Protein AF-A0A497CQX6-F1 (afdb_monomer)

Secondary structure (DSSP, 8-state):
-----S-HHHHHHHHHHHHHHHHHHHHHS-TTTHHHHHHHHIIIIIISTTTT-HHHHHHHHHHHHHHHHHHHHHHHHH-TT-EEEETTEEEEGGG--TTHHHHHHHHHHSHHHH-SPPPEE-GGGHHHHHHHHHHHHHHHHHHHHHHHHHH--

Mean predicted aligned error: 9.41 Å

Foldseek 3Di:
DPDPPPCPVVQVVVQVVVLVVLVCCLVPDDPVCNVVSVVVCCPDPPQQHPLRPLVSLVVNLVVLLVVQLVVLLVVLVVFQQWWWQDPNDTDGSVNDDSCNSSVLLVCLLCVVPVVPHRTCTDPPNNVSSVVSNVVSVVSVVSNVVSVVVVVVD

pLDDT: mean 78.28, std 13.03, range [30.81, 94.25]

Radius of gyration: 19.47 Å; Cα contacts (8 Å, |Δi|>4): 148; chains: 1; bounding box: 49×39×51 Å

Sequence (153 aa):
YGSNGELKEEDSAYYMWMHYKNINEMHSAPLGTKPKYWMKYILYERIFGWGVDLVRILKNTGWLVLVFAAIYKVMFWINPGLKINWDGRELYGSDIGPFKPIVLALQTTFSAILGDWAPIGAGWIKIPMTINAVLGILFVTFLIGAYGRKMLR

Structure (mmCIF, N/CA/C/O backbone):
data_AF-A0A497CQX6-F1
#
_entry.id   AF-A0A497CQX6-F1
#
loop_
_atom_site.group_PDB
_atom_site.id
_atom_site.type_symbol
_atom_site.label_atom_id
_atom_site.label_alt_id
_atom_site.label_comp_id
_atom_site.label_asym_id
_atom_site.label_entity_id
_atom_site.label_seq_id
_atom_site.pdbx_PDB_ins_code
_atom_site.Cartn_x
_atom_site.Cartn_y
_atom_site.Cartn_z
_atom_site.occupancy
_atom_site.B_iso_or_equiv
_atom_site.auth_seq_id
_atom_site.auth_comp_id
_atom_site.auth_asym_id
_atom_site.auth_atom_id
_atom_site.pdbx_PDB_model_num
ATOM 1 N N . TYR A 1 1 ? -4.404 -27.101 -27.828 1.00 36.38 1 TYR A N 1
ATOM 2 C CA . TYR A 1 1 ? -3.147 -26.625 -28.428 1.00 36.38 1 TYR A CA 1
ATOM 3 C C . TYR A 1 1 ? -3.335 -25.188 -28.887 1.00 36.38 1 TYR A C 1
ATOM 5 O O . TYR A 1 1 ? -3.700 -24.951 -30.026 1.00 36.38 1 TYR A O 1
AT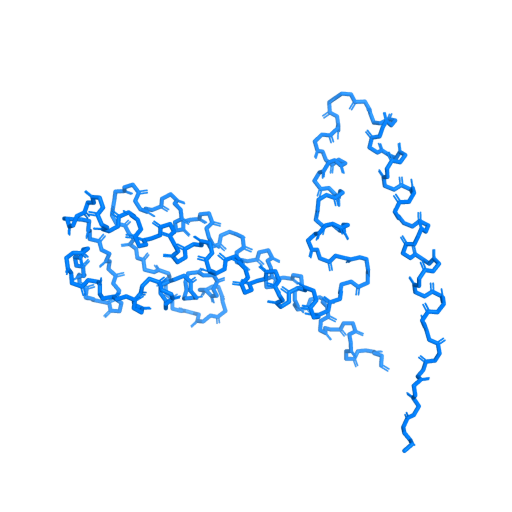OM 13 N N . GLY A 1 2 ? -3.186 -24.242 -27.957 1.00 30.81 2 GLY A N 1
ATOM 14 C CA . GLY A 1 2 ? -3.093 -22.813 -28.247 1.00 30.81 2 GLY A CA 1
ATOM 15 C C . GLY A 1 2 ? -1.647 -22.408 -28.007 1.00 30.81 2 GLY A C 1
ATOM 16 O O . GLY A 1 2 ? -1.089 -22.782 -26.980 1.00 30.81 2 GLY A O 1
ATOM 17 N N . SER A 1 3 ? -1.056 -21.749 -28.999 1.00 32.75 3 SER A N 1
ATOM 18 C CA . SER A 1 3 ? 0.306 -21.219 -29.035 1.00 32.75 3 SER A CA 1
ATOM 19 C C . SER A 1 3 ? 0.793 -20.723 -27.668 1.00 32.75 3 SER A C 1
ATOM 21 O O . SER A 1 3 ? 0.494 -19.602 -27.254 1.00 32.75 3 SER A O 1
ATOM 23 N N . ASN A 1 4 ? 1.591 -21.549 -26.989 1.00 39.56 4 ASN A N 1
ATOM 24 C CA . ASN A 1 4 ? 2.562 -21.068 -26.018 1.00 39.56 4 ASN A CA 1
ATOM 25 C C . ASN A 1 4 ? 3.594 -20.274 -26.825 1.00 39.56 4 ASN A C 1
ATOM 27 O O . ASN A 1 4 ? 4.556 -20.858 -27.310 1.00 39.56 4 ASN A O 1
ATOM 31 N N . GLY A 1 5 ? 3.342 -18.979 -27.034 1.00 37.88 5 GLY A N 1
ATOM 32 C CA . GLY A 1 5 ? 4.297 -18.082 -27.676 1.00 37.88 5 GLY A CA 1
ATOM 33 C C . GLY A 1 5 ? 5.633 -18.185 -26.949 1.00 37.88 5 GLY A C 1
ATOM 34 O O . GLY A 1 5 ? 5.715 -17.919 -25.748 1.00 37.88 5 GLY A O 1
ATOM 35 N N . GLU A 1 6 ? 6.643 -18.659 -27.667 1.00 41.53 6 GLU A N 1
ATOM 36 C CA . GLU A 1 6 ? 8.005 -18.928 -27.215 1.00 41.53 6 GLU A CA 1
ATOM 37 C C . GLU A 1 6 ? 8.727 -17.631 -26.806 1.00 41.53 6 GLU A C 1
ATOM 39 O O . GLU A 1 6 ? 9.598 -17.137 -27.504 1.00 41.53 6 GLU A O 1
ATOM 44 N N . LEU A 1 7 ? 8.357 -17.060 -25.654 1.00 49.25 7 LEU A N 1
ATOM 45 C CA . LEU A 1 7 ? 8.971 -15.851 -25.078 1.00 49.25 7 LEU A CA 1
ATOM 46 C C . LEU A 1 7 ? 9.716 -16.117 -23.764 1.00 49.25 7 LEU A C 1
ATOM 48 O O . LEU A 1 7 ? 10.253 -15.192 -23.164 1.00 49.25 7 LEU A O 1
ATOM 52 N N . LYS A 1 8 ? 9.784 -17.369 -23.288 1.00 57.53 8 LYS A N 1
ATOM 53 C CA . LYS A 1 8 ? 10.450 -17.673 -22.009 1.00 57.53 8 LYS A CA 1
ATOM 54 C C . LYS A 1 8 ? 11.934 -17.316 -22.018 1.00 57.53 8 LYS A C 1
ATOM 56 O O . LYS A 1 8 ? 12.417 -16.819 -21.009 1.00 57.53 8 LYS A O 1
ATOM 61 N N . GLU A 1 9 ? 12.642 -17.557 -23.119 1.00 59.62 9 GLU A N 1
ATOM 62 C CA . GLU A 1 9 ? 14.083 -17.295 -23.186 1.00 59.62 9 GLU A CA 1
ATOM 63 C C . GLU A 1 9 ? 14.389 -15.815 -23.423 1.00 59.62 9 GLU A C 1
ATOM 65 O O . GLU A 1 9 ? 15.183 -15.249 -22.674 1.00 59.62 9 GLU A O 1
ATOM 70 N N . GLU A 1 10 ? 13.704 -15.150 -24.358 1.00 60.88 10 GLU A N 1
ATOM 71 C CA . GLU A 1 10 ? 13.913 -13.722 -24.644 1.00 60.88 10 GLU A CA 1
ATOM 72 C C . GLU A 1 10 ? 13.499 -12.810 -23.479 1.00 60.88 10 GLU A C 1
ATOM 74 O O . GLU A 1 10 ? 14.277 -11.935 -23.086 1.00 60.88 10 GLU A O 1
ATOM 79 N N . ASP A 1 11 ? 12.335 -13.042 -22.850 1.00 63.28 11 ASP A N 1
ATOM 80 C CA . ASP A 1 11 ? 11.929 -12.282 -21.658 1.00 63.28 11 ASP A CA 1
ATOM 81 C C . ASP A 1 11 ? 12.873 -12.582 -20.475 1.00 63.28 11 ASP A C 1
ATOM 83 O O . ASP A 1 11 ? 13.154 -11.686 -19.674 1.00 63.28 11 ASP A O 1
ATOM 87 N N . SER A 1 12 ? 13.429 -13.802 -20.374 1.00 65.81 12 SER A N 1
ATOM 88 C CA . SER A 1 12 ? 14.435 -14.122 -19.346 1.00 65.81 12 SER A CA 1
ATOM 89 C C . SER A 1 12 ? 15.773 -13.424 -19.594 1.00 65.81 12 SER A C 1
ATOM 91 O O . SER A 1 12 ? 16.351 -12.877 -18.656 1.00 65.81 12 SER A O 1
ATOM 93 N N . ALA A 1 13 ? 16.239 -13.368 -20.844 1.00 70.31 13 ALA A N 1
ATOM 94 C CA . ALA A 1 13 ? 17.469 -12.687 -21.227 1.00 70.31 13 ALA A CA 1
ATOM 95 C C . ALA A 1 13 ? 17.334 -11.173 -21.026 1.00 70.31 13 ALA A C 1
ATOM 97 O O . ALA A 1 13 ? 18.229 -10.538 -20.461 1.00 70.31 13 ALA A O 1
ATOM 98 N N . TYR A 1 14 ? 16.182 -10.604 -21.392 1.00 72.44 14 TYR A N 1
ATOM 99 C CA . TYR A 1 14 ? 15.857 -9.208 -21.119 1.00 72.44 14 TYR A CA 1
ATOM 100 C C . TYR A 1 14 ? 15.796 -8.921 -19.612 1.00 72.44 14 TYR A C 1
ATOM 102 O O . TYR A 1 14 ? 16.375 -7.935 -19.149 1.00 72.44 14 TYR A O 1
ATOM 110 N N . TYR A 1 15 ? 15.161 -9.797 -18.826 1.00 71.50 15 TYR A N 1
ATOM 111 C CA . TYR A 1 15 ? 15.129 -9.689 -17.366 1.00 71.50 15 TYR A CA 1
ATOM 112 C C . TYR A 1 15 ? 16.543 -9.696 -16.770 1.00 71.50 15 TYR A C 1
ATOM 114 O O . TYR A 1 15 ? 16.868 -8.843 -15.941 1.00 71.50 15 TYR A O 1
ATOM 122 N N . MET A 1 16 ? 17.396 -10.624 -17.211 1.00 76.75 16 MET A N 1
ATOM 123 C CA . MET A 1 16 ? 18.765 -10.768 -16.712 1.00 76.75 16 MET A CA 1
ATOM 124 C C . MET A 1 16 ? 19.627 -9.562 -17.092 1.00 76.75 16 MET A C 1
ATOM 126 O O . MET A 1 16 ? 20.341 -9.018 -16.249 1.00 76.75 16 MET A O 1
ATOM 130 N N . TRP A 1 17 ? 19.500 -9.069 -18.324 1.00 79.19 17 TRP A N 1
ATOM 131 C CA . TRP A 1 17 ? 20.174 -7.849 -18.761 1.00 79.19 17 TRP A CA 1
ATOM 132 C C . TRP A 1 17 ? 19.739 -6.622 -17.945 1.00 79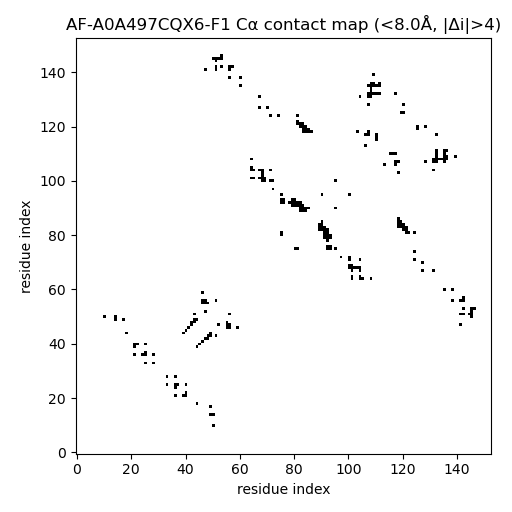.19 17 TRP A C 1
ATOM 134 O O . TRP A 1 17 ? 20.586 -5.869 -17.454 1.00 79.19 17 TRP A O 1
ATOM 144 N N . MET A 1 18 ? 18.431 -6.442 -17.729 1.00 79.50 18 MET A N 1
ATOM 145 C CA . MET A 1 18 ? 17.901 -5.331 -16.932 1.00 79.50 18 MET A CA 1
ATOM 146 C C . MET A 1 18 ? 18.310 -5.407 -15.457 1.00 79.50 18 MET A C 1
ATOM 148 O O . MET A 1 18 ? 18.585 -4.369 -14.852 1.00 79.50 18 MET A O 1
ATOM 152 N N . HIS A 1 19 ? 18.394 -6.613 -14.892 1.00 80.75 19 HIS A N 1
ATOM 153 C CA . HIS A 1 19 ? 18.913 -6.860 -13.546 1.00 80.75 19 HIS A CA 1
ATOM 154 C C . HIS A 1 19 ? 20.359 -6.365 -13.403 1.00 80.75 19 HIS A C 1
ATOM 156 O O . HIS A 1 19 ? 20.643 -5.505 -12.566 1.00 80.75 19 HIS A O 1
ATOM 162 N N . TYR A 1 20 ? 21.266 -6.827 -14.270 1.00 83.12 20 TYR A N 1
ATOM 163 C CA . TYR A 1 20 ? 22.670 -6.408 -14.215 1.00 83.12 20 TYR A CA 1
ATOM 164 C C . TYR A 1 20 ? 22.842 -4.909 -14.457 1.00 83.12 20 TYR A C 1
ATOM 166 O O . TYR A 1 20 ? 23.623 -4.253 -13.762 1.00 83.12 20 TYR A O 1
ATOM 174 N N . LYS A 1 21 ? 22.074 -4.339 -15.392 1.00 84.25 21 LYS A N 1
ATOM 175 C CA . LYS A 1 21 ? 22.077 -2.898 -15.653 1.00 84.25 21 LYS A CA 1
ATOM 176 C C . LYS A 1 21 ? 21.682 -2.096 -14.410 1.00 84.25 21 LYS A C 1
ATOM 178 O O . LYS A 1 21 ? 22.381 -1.151 -14.055 1.00 84.25 21 LYS A O 1
ATOM 183 N N . ASN A 1 22 ? 20.610 -2.482 -13.721 1.00 81.56 22 ASN A N 1
ATOM 184 C CA . ASN A 1 22 ? 20.149 -1.796 -12.512 1.00 81.56 22 ASN A CA 1
ATOM 185 C C . ASN A 1 22 ? 21.142 -1.880 -11.351 1.00 81.56 22 ASN A C 1
ATOM 187 O O . ASN A 1 22 ? 21.359 -0.879 -10.668 1.00 81.56 22 ASN A O 1
ATOM 191 N N . ILE A 1 23 ? 21.731 -3.055 -11.118 1.00 82.94 23 ILE A N 1
ATOM 192 C CA . ILE A 1 23 ? 22.730 -3.235 -10.057 1.00 82.94 23 ILE A CA 1
ATOM 193 C C . ILE A 1 23 ? 23.953 -2.362 -10.334 1.00 82.94 23 ILE A C 1
ATOM 195 O O . ILE A 1 23 ? 24.423 -1.656 -9.439 1.00 82.94 23 ILE A O 1
ATOM 199 N N . ASN A 1 24 ? 24.424 -2.346 -11.582 1.00 84.81 24 ASN A N 1
ATOM 200 C CA . ASN A 1 24 ? 25.548 -1.504 -11.973 1.00 84.81 24 ASN A CA 1
ATOM 201 C C . ASN A 1 24 ? 25.212 -0.014 -11.831 1.00 84.81 24 ASN A C 1
ATOM 203 O O . ASN A 1 24 ? 26.007 0.725 -11.250 1.00 84.81 24 ASN A O 1
ATOM 207 N N . GLU A 1 25 ? 24.034 0.432 -12.278 1.00 83.25 25 GLU A N 1
ATOM 208 C CA . GLU A 1 25 ? 23.573 1.819 -12.107 1.00 83.25 25 GLU A CA 1
ATOM 209 C C . GLU A 1 25 ? 23.467 2.205 -10.619 1.00 83.25 25 GLU A C 1
ATOM 211 O O . GLU A 1 25 ? 23.863 3.302 -10.239 1.00 83.25 25 GLU A O 1
ATOM 216 N N . MET A 1 26 ? 23.001 1.301 -9.751 1.00 81.31 26 MET A N 1
ATOM 217 C CA . MET A 1 26 ? 22.905 1.542 -8.307 1.00 81.31 26 MET A CA 1
ATOM 218 C C . MET A 1 26 ? 24.281 1.666 -7.636 1.00 81.31 26 MET A C 1
ATOM 220 O O . MET A 1 26 ? 24.471 2.541 -6.787 1.00 81.31 26 MET A O 1
ATOM 224 N N . HIS A 1 27 ? 25.240 0.812 -8.004 1.00 82.81 27 HIS A N 1
ATOM 225 C CA . HIS A 1 27 ? 26.596 0.850 -7.449 1.00 82.81 27 HIS A CA 1
ATOM 226 C C . HIS A 1 27 ? 27.408 2.050 -7.943 1.00 82.81 27 HIS A C 1
ATOM 228 O O . HIS A 1 27 ? 28.132 2.661 -7.156 1.00 82.81 27 HIS A O 1
ATOM 234 N N . SER A 1 28 ? 27.264 2.407 -9.219 1.00 85.12 28 SER A N 1
ATOM 235 C CA . SER A 1 28 ? 27.987 3.519 -9.850 1.00 85.12 28 SER A CA 1
ATOM 236 C C . SER A 1 28 ? 27.347 4.894 -9.620 1.00 85.12 28 SER A C 1
ATOM 238 O O . SER A 1 28 ? 27.959 5.916 -9.933 1.00 85.12 28 SER A O 1
ATOM 240 N N . ALA A 1 29 ? 26.138 4.954 -9.052 1.00 82.56 29 ALA A N 1
ATOM 241 C CA . ALA A 1 29 ? 25.435 6.211 -8.830 1.00 82.56 29 ALA A CA 1
ATOM 242 C C . ALA A 1 29 ? 26.145 7.136 -7.814 1.00 82.56 29 ALA A C 1
ATOM 244 O O . ALA A 1 29 ? 26.488 6.703 -6.705 1.00 82.56 29 ALA A O 1
ATOM 245 N N . PRO A 1 30 ? 26.268 8.445 -8.117 1.00 83.38 30 PRO A N 1
ATOM 246 C CA . PRO A 1 30 ? 26.689 9.459 -7.152 1.00 83.38 30 PRO A CA 1
ATOM 247 C C . PRO A 1 30 ? 25.776 9.482 -5.920 1.00 83.38 30 PRO A C 1
ATOM 249 O O . PRO A 1 30 ? 24.556 9.348 -6.058 1.00 83.38 30 PRO A O 1
ATOM 252 N N . LEU A 1 31 ? 26.340 9.729 -4.730 1.00 79.38 31 LEU A N 1
ATOM 253 C CA . LEU A 1 31 ? 25.637 9.711 -3.431 1.00 79.38 31 LEU A CA 1
ATOM 254 C C . LEU A 1 31 ? 24.301 10.475 -3.428 1.00 79.38 31 LEU A C 1
ATOM 256 O O . LEU A 1 31 ? 23.317 9.952 -2.914 1.00 79.38 31 LEU A O 1
ATOM 260 N N . GLY A 1 32 ? 24.230 11.645 -4.071 1.00 79.56 32 GLY A N 1
ATOM 261 C CA . GLY A 1 32 ? 23.000 12.449 -4.143 1.00 79.56 32 GLY A CA 1
ATOM 262 C C . GLY A 1 32 ? 21.872 11.842 -4.990 1.00 79.56 32 GLY A C 1
ATOM 263 O O . GLY A 1 32 ? 20.710 12.178 -4.801 1.00 79.56 32 GLY A O 1
ATOM 264 N N . THR A 1 33 ? 22.185 10.917 -5.901 1.00 84.06 33 THR A N 1
ATOM 265 C CA . THR A 1 33 ? 21.196 10.276 -6.792 1.00 84.06 33 THR A CA 1
ATOM 266 C C . THR A 1 33 ? 20.935 8.810 -6.453 1.00 84.06 33 THR A C 1
ATOM 268 O O . THR A 1 33 ? 19.981 8.229 -6.973 1.00 84.06 33 THR A O 1
ATOM 271 N N . LYS A 1 34 ? 21.713 8.218 -5.535 1.00 83.25 34 LYS A N 1
ATOM 272 C CA . LYS A 1 34 ? 21.542 6.831 -5.069 1.00 83.25 34 LYS A CA 1
ATOM 273 C C . LYS A 1 34 ? 20.105 6.472 -4.661 1.00 83.25 34 LYS A C 1
ATOM 275 O O . LYS A 1 34 ? 19.674 5.389 -5.060 1.00 83.25 34 LYS A O 1
ATOM 280 N N . PRO A 1 35 ? 19.325 7.330 -3.963 1.00 85.44 35 PRO A N 1
ATOM 281 C CA . PRO A 1 35 ? 17.950 6.993 -3.585 1.00 85.44 35 PRO A CA 1
ATOM 282 C C . PRO A 1 35 ? 17.050 6.673 -4.786 1.00 85.44 35 PRO A C 1
ATOM 284 O O . PRO A 1 35 ? 16.238 5.753 -4.726 1.00 85.44 35 PRO A O 1
ATOM 287 N N . LYS A 1 36 ? 17.234 7.376 -5.912 1.00 85.62 36 LYS A N 1
ATOM 288 C CA . LYS A 1 36 ? 16.477 7.143 -7.150 1.00 85.62 36 LYS A CA 1
ATOM 289 C C . LYS A 1 36 ? 16.745 5.747 -7.718 1.00 85.62 36 LYS A C 1
ATOM 291 O O . LYS A 1 36 ? 15.806 5.049 -8.095 1.00 85.62 36 LYS A O 1
ATOM 296 N N . TYR A 1 37 ? 18.012 5.337 -7.772 1.00 83.44 37 TYR A N 1
ATOM 297 C CA . TYR A 1 37 ? 18.405 4.025 -8.298 1.00 83.44 37 TYR A CA 1
ATOM 298 C C . TYR A 1 37 ? 18.007 2.888 -7.357 1.00 83.44 37 TYR A C 1
ATOM 300 O O . TYR A 1 37 ? 17.526 1.858 -7.821 1.00 83.44 37 TYR A O 1
ATOM 308 N N . TRP A 1 38 ? 18.092 3.111 -6.045 1.00 83.88 38 TRP A N 1
ATOM 309 C CA . TRP A 1 38 ? 17.557 2.191 -5.041 1.00 83.88 38 TRP A CA 1
ATOM 310 C C . TRP A 1 38 ? 16.048 1.989 -5.187 1.00 83.88 38 TRP A C 1
ATOM 312 O O . TRP A 1 38 ? 15.564 0.859 -5.175 1.00 83.88 38 TRP A O 1
ATOM 322 N N . MET A 1 39 ? 15.297 3.072 -5.388 1.00 82.75 39 MET A N 1
ATOM 323 C CA . MET A 1 39 ? 13.853 2.987 -5.592 1.00 82.75 39 MET A CA 1
ATOM 324 C C . MET A 1 39 ? 13.509 2.259 -6.897 1.00 82.75 39 MET A C 1
ATOM 326 O O . MET A 1 39 ? 12.629 1.401 -6.906 1.00 82.75 39 MET A O 1
ATOM 330 N N . LYS A 1 40 ? 14.249 2.525 -7.982 1.00 81.44 40 LYS A N 1
ATOM 331 C CA . LYS A 1 40 ? 14.122 1.786 -9.249 1.00 81.44 40 LYS A CA 1
ATOM 332 C C . LYS A 1 40 ? 14.383 0.287 -9.052 1.00 81.44 40 LYS A C 1
ATOM 334 O O . LYS A 1 40 ? 13.599 -0.527 -9.534 1.00 81.44 40 LYS A O 1
ATOM 339 N N . TYR A 1 41 ? 15.438 -0.072 -8.322 1.00 83.06 41 TYR A N 1
ATOM 340 C CA . TYR A 1 41 ? 15.777 -1.458 -7.998 1.00 83.06 41 TYR A CA 1
ATOM 341 C C . TYR A 1 41 ? 14.653 -2.147 -7.209 1.00 83.06 41 TYR A C 1
ATOM 343 O O . TYR A 1 41 ? 14.155 -3.196 -7.615 1.00 83.06 41 TYR A O 1
ATOM 351 N N . ILE A 1 42 ? 14.179 -1.533 -6.122 1.00 82.88 42 ILE A N 1
ATOM 352 C CA . ILE A 1 42 ? 13.105 -2.100 -5.294 1.00 82.88 42 ILE A CA 1
ATOM 353 C C . ILE A 1 42 ? 11.824 -2.299 -6.118 1.00 82.88 42 ILE A C 1
ATOM 355 O O . ILE A 1 42 ? 11.258 -3.394 -6.122 1.00 82.88 42 ILE A O 1
ATOM 359 N N . LEU A 1 43 ? 11.374 -1.266 -6.834 1.00 79.00 43 LEU A N 1
ATOM 360 C CA . LEU A 1 43 ? 10.104 -1.309 -7.559 1.00 79.00 43 LEU A CA 1
ATOM 361 C C . LEU A 1 43 ? 10.150 -2.315 -8.711 1.00 79.00 43 LEU A C 1
ATOM 363 O O . LEU A 1 43 ? 9.297 -3.194 -8.782 1.00 79.00 43 LEU A O 1
ATOM 367 N N . TYR A 1 44 ? 11.140 -2.224 -9.599 1.00 75.38 44 TYR A N 1
ATOM 368 C CA . TYR A 1 44 ? 11.142 -3.016 -10.831 1.00 75.38 44 TYR A CA 1
ATOM 369 C C . TYR A 1 44 ? 11.731 -4.414 -10.664 1.00 75.38 44 TYR A C 1
ATOM 371 O O . TYR A 1 44 ? 11.361 -5.315 -11.408 1.00 75.38 44 TYR A O 1
ATOM 379 N N . GLU A 1 45 ? 12.603 -4.635 -9.685 1.00 77.19 45 GLU A N 1
ATOM 380 C CA . GLU A 1 45 ? 13.270 -5.927 -9.526 1.00 77.19 45 GLU A CA 1
ATOM 381 C C . GLU A 1 45 ? 12.612 -6.796 -8.454 1.00 77.19 45 GLU A C 1
ATOM 383 O O . GLU A 1 45 ? 12.362 -7.985 -8.669 1.00 77.19 45 GLU A O 1
ATOM 388 N N . ARG A 1 46 ? 12.282 -6.195 -7.303 1.00 78.12 46 ARG A N 1
ATOM 389 C CA . ARG A 1 46 ? 11.739 -6.924 -6.149 1.00 78.12 46 ARG A CA 1
ATOM 390 C C . ARG A 1 46 ? 10.213 -6.959 -6.137 1.00 78.12 46 ARG A C 1
ATOM 392 O O . ARG A 1 46 ? 9.650 -8.025 -5.899 1.00 78.12 46 ARG A O 1
ATOM 399 N N . ILE A 1 47 ? 9.551 -5.829 -6.398 1.00 75.38 47 ILE A N 1
ATOM 400 C CA . ILE A 1 47 ? 8.094 -5.704 -6.223 1.00 75.38 47 ILE A CA 1
ATOM 401 C C . ILE A 1 47 ? 7.326 -6.058 -7.505 1.00 75.38 47 ILE A C 1
ATOM 403 O O . ILE A 1 47 ? 6.538 -6.998 -7.507 1.00 75.38 47 ILE A O 1
ATOM 407 N N . PHE A 1 48 ? 7.528 -5.347 -8.609 1.00 72.38 48 PHE A N 1
ATOM 408 C CA . PHE A 1 48 ? 6.688 -5.501 -9.805 1.00 72.38 48 PHE A CA 1
ATOM 409 C C . PHE A 1 48 ? 7.268 -6.474 -10.840 1.00 72.38 48 PHE A C 1
ATOM 411 O O . PHE A 1 48 ? 6.515 -7.112 -11.572 1.00 72.38 48 PHE A O 1
ATOM 418 N N . GLY A 1 49 ? 8.593 -6.642 -10.867 1.00 65.94 49 GLY A N 1
ATOM 419 C CA . GLY A 1 49 ? 9.280 -7.427 -11.892 1.00 65.94 49 GLY A CA 1
ATOM 420 C C . GLY A 1 49 ? 9.377 -6.692 -13.237 1.00 65.94 49 GLY A C 1
ATOM 421 O O . GLY A 1 49 ? 8.512 -5.895 -13.615 1.00 65.94 49 GLY A O 1
ATOM 422 N N . TRP A 1 50 ? 10.440 -6.973 -13.991 1.00 64.50 50 TRP A N 1
ATOM 423 C CA . TRP A 1 50 ? 10.588 -6.482 -15.359 1.00 64.50 50 TRP A CA 1
ATOM 424 C C . TRP A 1 50 ? 9.595 -7.189 -16.283 1.00 64.50 50 TRP A C 1
ATOM 426 O O . TRP A 1 50 ? 9.390 -8.390 -16.168 1.00 64.50 50 TRP A O 1
ATOM 436 N N . GLY A 1 51 ? 8.927 -6.426 -17.151 1.00 59.31 51 GLY A N 1
ATOM 437 C CA . GLY A 1 51 ? 7.787 -6.928 -17.928 1.00 59.31 51 GLY A CA 1
ATOM 438 C C . GLY A 1 51 ? 6.448 -6.885 -17.182 1.00 59.31 51 GLY A C 1
ATOM 439 O O . GLY A 1 51 ? 5.420 -7.099 -17.812 1.00 59.31 51 GLY A O 1
ATOM 440 N N . VAL A 1 52 ? 6.449 -6.494 -15.896 1.00 61.81 52 VAL A N 1
ATOM 441 C CA . VAL A 1 52 ? 5.247 -6.266 -15.081 1.00 61.81 52 VAL A CA 1
ATOM 442 C C . VAL A 1 52 ? 4.388 -7.536 -15.038 1.00 61.81 52 VAL A C 1
ATOM 444 O O . VAL A 1 52 ? 3.297 -7.626 -15.595 1.00 61.81 52 VAL A O 1
ATOM 447 N N . ASP A 1 53 ? 4.953 -8.551 -14.382 1.00 73.56 53 ASP A N 1
ATOM 448 C CA . ASP A 1 53 ? 4.349 -9.869 -14.198 1.00 73.56 53 ASP A CA 1
ATOM 449 C C . ASP A 1 53 ? 3.085 -9.750 -13.340 1.00 73.56 53 ASP A C 1
ATOM 451 O O . ASP A 1 53 ? 3.146 -9.595 -12.118 1.00 73.56 53 ASP A O 1
ATOM 455 N N . LEU A 1 54 ? 1.928 -9.849 -13.995 1.00 76.25 54 LEU A N 1
ATOM 456 C CA . LEU A 1 54 ? 0.614 -9.704 -13.374 1.00 76.25 54 LEU A CA 1
ATOM 457 C C . LEU A 1 54 ? 0.449 -10.597 -12.131 1.00 76.25 54 LEU A C 1
ATOM 459 O O . LEU A 1 54 ? -0.140 -10.163 -11.141 1.00 76.25 54 LEU A O 1
ATOM 463 N N . VAL A 1 55 ? 0.994 -11.820 -12.148 1.00 81.06 55 VAL A N 1
ATOM 464 C CA . VAL A 1 55 ? 0.883 -12.759 -11.021 1.00 81.06 55 VAL A CA 1
ATOM 465 C C . VAL A 1 55 ? 1.711 -12.270 -9.836 1.00 81.06 55 VAL A C 1
ATOM 467 O O . VAL A 1 55 ? 1.232 -12.287 -8.699 1.00 81.06 55 VAL A O 1
ATOM 470 N N . ARG A 1 56 ? 2.932 -11.781 -10.087 1.00 81.56 56 ARG A N 1
ATOM 471 C CA . ARG A 1 56 ? 3.794 -11.202 -9.045 1.00 81.56 56 ARG A CA 1
ATOM 472 C C . ARG A 1 56 ? 3.154 -9.964 -8.419 1.00 81.56 56 ARG A C 1
ATOM 474 O O . ARG A 1 56 ? 3.181 -9.827 -7.197 1.00 81.56 56 ARG A O 1
ATOM 481 N N . ILE A 1 57 ? 2.535 -9.109 -9.231 1.00 82.75 57 ILE A N 1
ATOM 482 C CA . ILE A 1 57 ? 1.836 -7.910 -8.748 1.00 82.75 57 ILE A CA 1
ATOM 483 C C . ILE A 1 57 ? 0.655 -8.294 -7.875 1.00 82.75 57 ILE A C 1
ATOM 485 O O . ILE A 1 57 ? 0.583 -7.828 -6.746 1.00 82.75 57 ILE A O 1
ATOM 489 N N . LEU A 1 58 ? -0.219 -9.187 -8.344 1.00 85.44 58 LEU A N 1
ATOM 490 C CA . LEU A 1 58 ? -1.364 -9.657 -7.560 1.00 85.44 58 LEU A CA 1
ATOM 491 C C . LEU A 1 58 ? -0.927 -10.275 -6.226 1.00 85.44 58 LEU A C 1
ATOM 493 O O . LEU A 1 58 ? -1.512 -9.969 -5.187 1.00 85.44 58 LEU A O 1
ATOM 497 N N . LYS A 1 59 ? 0.137 -11.088 -6.232 1.00 88.88 59 LYS A N 1
ATOM 498 C CA . LYS A 1 59 ? 0.697 -11.681 -5.010 1.00 88.88 59 LYS A CA 1
ATOM 499 C C . LYS A 1 59 ? 1.215 -10.614 -4.044 1.00 88.88 59 LYS A C 1
ATOM 501 O O . LYS A 1 59 ? 0.937 -10.693 -2.849 1.00 88.88 59 LYS A O 1
ATOM 506 N N . ASN A 1 60 ? 1.938 -9.615 -4.545 1.00 88.75 60 ASN A N 1
ATOM 507 C CA . ASN A 1 60 ? 2.479 -8.541 -3.714 1.00 88.75 60 ASN A CA 1
ATOM 508 C C . ASN A 1 60 ? 1.392 -7.580 -3.212 1.00 88.75 60 ASN A C 1
ATOM 510 O O . ASN A 1 60 ? 1.467 -7.158 -2.061 1.00 88.75 60 ASN A O 1
ATOM 514 N N . THR A 1 61 ? 0.345 -7.312 -3.998 1.00 88.69 61 THR A N 1
ATOM 515 C CA . THR A 1 61 ? -0.853 -6.595 -3.532 1.00 88.69 61 THR A CA 1
ATOM 516 C C . THR A 1 61 ? -1.556 -7.377 -2.425 1.00 88.69 61 THR A C 1
ATOM 518 O O . THR A 1 61 ? -1.902 -6.807 -1.395 1.00 88.69 61 THR A O 1
ATOM 521 N N . GLY A 1 62 ? -1.721 -8.693 -2.592 1.00 91.06 62 GLY A N 1
ATOM 522 C CA . GLY A 1 62 ? -2.265 -9.559 -1.545 1.00 91.06 62 GLY A CA 1
ATOM 523 C C . GLY A 1 62 ? -1.434 -9.492 -0.262 1.00 91.06 62 GLY A C 1
ATOM 524 O O . GLY A 1 62 ? -1.988 -9.352 0.828 1.00 91.06 62 GLY A O 1
ATOM 525 N N . TRP A 1 63 ? -0.102 -9.501 -0.383 1.00 92.00 63 TRP A N 1
ATOM 526 C CA . TRP A 1 63 ? 0.776 -9.342 0.775 1.00 92.00 63 TRP A CA 1
ATOM 527 C C . TRP A 1 63 ? 0.641 -7.978 1.450 1.00 92.00 63 TRP A C 1
ATOM 529 O O . TRP A 1 63 ? 0.563 -7.916 2.676 1.00 92.00 63 TRP A O 1
ATOM 539 N N . LEU A 1 64 ? 0.571 -6.901 0.668 1.00 91.69 64 LEU A N 1
ATOM 540 C CA . LEU A 1 64 ? 0.362 -5.541 1.161 1.00 91.69 64 LEU A CA 1
ATOM 541 C C . LEU A 1 64 ? -0.921 -5.449 1.999 1.00 91.69 64 LEU A C 1
ATOM 543 O O . LEU A 1 64 ? -0.892 -4.954 3.126 1.00 91.69 64 LEU A O 1
ATOM 547 N N . VAL A 1 65 ? -2.025 -5.988 1.474 1.00 92.25 65 VAL A N 1
ATOM 548 C CA . VAL A 1 65 ? -3.323 -6.033 2.160 1.00 92.25 65 VAL A CA 1
ATOM 549 C C . VAL A 1 65 ? -3.211 -6.774 3.489 1.00 92.25 65 VAL A C 1
ATOM 551 O O . VAL A 1 65 ? -3.693 -6.279 4.505 1.00 92.25 65 VAL A O 1
ATOM 554 N N . LEU A 1 66 ? -2.547 -7.932 3.516 1.00 93.75 66 LEU A N 1
ATOM 555 C CA . LEU A 1 66 ? -2.366 -8.707 4.746 1.00 93.75 66 LEU A CA 1
ATOM 556 C C . LEU A 1 66 ? -1.508 -7.968 5.782 1.00 93.75 66 LEU A C 1
ATOM 558 O O . LEU A 1 66 ? -1.840 -7.984 6.969 1.00 93.75 66 LEU A O 1
ATOM 562 N N . VAL A 1 67 ? -0.446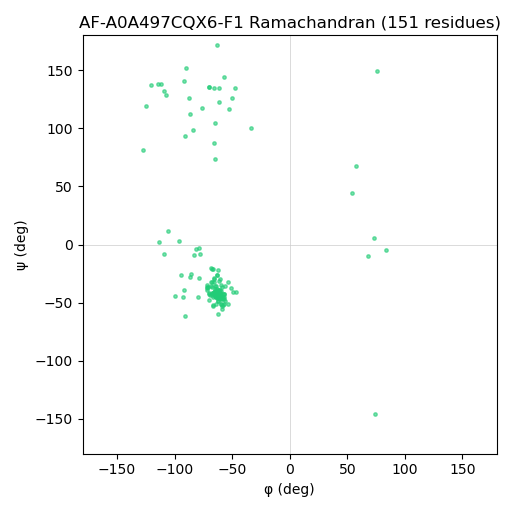 -7.283 5.349 1.00 94.25 67 VAL A N 1
ATOM 563 C CA . VAL A 1 67 ? 0.398 -6.463 6.231 1.00 94.25 67 VAL A CA 1
ATOM 564 C C . VAL A 1 67 ? -0.414 -5.325 6.848 1.00 94.25 67 VAL A C 1
ATOM 566 O O . VAL A 1 67 ? -0.400 -5.159 8.067 1.00 94.25 67 VAL A O 1
ATOM 569 N N . PHE A 1 68 ? -1.177 -4.576 6.049 1.00 93.50 68 PHE A N 1
ATOM 570 C CA . PHE A 1 68 ? -2.010 -3.496 6.584 1.00 93.50 68 PHE A CA 1
ATOM 571 C C . PHE A 1 68 ? -3.168 -4.002 7.442 1.00 93.50 68 PHE A C 1
ATOM 573 O O . PHE A 1 68 ? -3.461 -3.395 8.469 1.00 93.50 68 PHE A O 1
ATOM 580 N N . ALA A 1 69 ? -3.766 -5.145 7.103 1.00 92.88 69 ALA A N 1
ATOM 581 C CA . ALA A 1 69 ? -4.776 -5.781 7.941 1.00 92.88 69 ALA A CA 1
ATOM 582 C C . ALA A 1 69 ? -4.211 -6.146 9.323 1.00 92.88 69 ALA A C 1
ATOM 584 O O . ALA A 1 69 ? -4.868 -5.912 10.341 1.00 92.88 69 ALA A O 1
ATOM 585 N N . ALA A 1 70 ? -2.981 -6.669 9.375 1.00 93.31 70 ALA A N 1
ATOM 586 C CA . ALA A 1 70 ? -2.291 -6.954 10.629 1.00 93.31 70 ALA A CA 1
ATOM 587 C C . ALA A 1 70 ? -1.994 -5.671 11.420 1.00 93.31 70 ALA A C 1
ATOM 589 O O . ALA A 1 70 ? -2.269 -5.628 12.620 1.00 93.31 70 ALA A O 1
ATOM 590 N N . ILE A 1 71 ? -1.512 -4.613 10.757 1.00 92.81 71 ILE A N 1
ATOM 591 C CA . ILE A 1 71 ? -1.276 -3.303 11.385 1.00 92.81 71 ILE A CA 1
ATOM 592 C C . ILE A 1 71 ? -2.571 -2.769 12.004 1.00 92.81 71 ILE A C 1
ATOM 594 O O . ILE A 1 71 ? -2.591 -2.453 13.191 1.00 92.81 71 ILE A O 1
ATOM 598 N N . TYR A 1 72 ? -3.671 -2.722 11.249 1.00 90.50 72 TYR A N 1
ATOM 599 C CA . TYR A 1 72 ? -4.953 -2.233 11.761 1.00 90.50 72 TYR A CA 1
ATOM 600 C C . TYR A 1 72 ? -5.461 -3.076 12.927 1.00 90.50 72 TYR A C 1
ATOM 602 O O . TYR A 1 72 ? -5.879 -2.520 13.940 1.00 90.50 72 TYR A O 1
ATOM 610 N N . LYS A 1 73 ? -5.356 -4.407 12.837 1.00 90.50 73 LYS A N 1
ATOM 611 C CA . LYS A 1 73 ? -5.721 -5.307 13.937 1.00 90.50 73 LYS A CA 1
ATOM 612 C C . LYS A 1 73 ? -4.941 -4.986 15.215 1.00 90.50 73 LYS A C 1
ATOM 614 O O . LYS A 1 73 ? -5.546 -4.879 16.277 1.00 90.50 73 LYS A O 1
ATOM 619 N N . VAL A 1 74 ? -3.623 -4.807 15.116 1.00 91.38 74 VAL A N 1
ATOM 620 C CA . VAL A 1 74 ? -2.772 -4.451 16.263 1.00 91.38 74 VAL A CA 1
ATOM 621 C C . VAL A 1 74 ? -3.149 -3.077 16.819 1.00 91.38 74 VAL A C 1
ATOM 623 O O . VAL A 1 74 ? -3.249 -2.918 18.032 1.00 91.38 74 VAL A O 1
ATOM 626 N N . MET A 1 75 ? -3.424 -2.094 15.960 1.00 89.88 75 MET A N 1
ATOM 627 C CA . MET A 1 75 ? -3.814 -0.753 16.404 1.00 89.88 75 MET A CA 1
ATOM 628 C C . MET A 1 75 ? -5.141 -0.741 17.159 1.00 89.88 75 MET A C 1
ATOM 630 O O . MET A 1 75 ? -5.220 -0.121 18.218 1.00 89.88 75 MET A O 1
ATOM 634 N N . PHE A 1 76 ? -6.159 -1.438 16.650 1.00 88.94 76 PHE A N 1
ATOM 635 C CA . PHE A 1 76 ? -7.449 -1.553 17.333 1.00 88.94 76 PHE A CA 1
ATOM 636 C C . PHE A 1 76 ? -7.352 -2.353 18.631 1.00 88.94 76 PHE A C 1
ATOM 638 O O . PHE A 1 76 ? -8.056 -2.040 19.585 1.00 88.94 76 PHE A O 1
ATOM 645 N N . TRP A 1 77 ? -6.453 -3.338 18.694 1.00 87.88 77 TRP A N 1
ATOM 646 C CA . TRP A 1 77 ? -6.208 -4.104 19.914 1.00 87.88 77 TRP A CA 1
ATOM 647 C C . TRP A 1 77 ? -5.528 -3.272 21.010 1.00 87.88 77 TRP A C 1
ATOM 649 O O . TRP A 1 77 ? -5.946 -3.328 22.162 1.00 87.88 77 TRP A O 1
ATOM 659 N N . ILE A 1 78 ? -4.517 -2.469 20.657 1.00 89.62 78 ILE A N 1
ATOM 660 C CA . ILE A 1 78 ? -3.809 -1.601 21.614 1.00 89.62 78 ILE A CA 1
ATOM 661 C C . ILE A 1 78 ? -4.688 -0.419 22.042 1.00 89.62 78 ILE A C 1
ATOM 663 O O . ILE A 1 78 ? -4.641 0.001 23.194 1.00 89.62 78 ILE A O 1
ATOM 667 N N . ASN A 1 79 ? -5.495 0.121 21.125 1.00 86.31 79 ASN A N 1
ATOM 668 C CA . ASN A 1 79 ? -6.346 1.280 21.376 1.00 86.31 79 ASN A CA 1
ATOM 669 C C . ASN A 1 79 ? -7.802 0.985 20.977 1.00 86.31 79 ASN A C 1
ATOM 671 O O . ASN A 1 79 ? -8.250 1.422 19.912 1.00 86.31 79 ASN A O 1
ATOM 675 N N . PRO A 1 80 ? -8.578 0.303 21.837 1.00 83.25 80 PRO A N 1
ATOM 676 C CA . PRO A 1 80 ? -9.976 -0.024 21.551 1.00 83.25 80 PRO A CA 1
ATOM 677 C C . PRO A 1 80 ? -10.870 1.218 21.389 1.00 83.25 80 PRO A C 1
ATOM 679 O O . PRO A 1 80 ? -11.898 1.149 20.724 1.00 83.25 80 PRO A O 1
ATOM 682 N N . GLY A 1 81 ? -10.457 2.369 21.936 1.00 82.81 81 GLY A N 1
ATOM 683 C CA . GLY A 1 81 ? -11.132 3.659 21.758 1.00 82.81 81 GLY A CA 1
ATOM 684 C C . GLY A 1 81 ? -10.862 4.361 20.419 1.00 82.81 81 GLY A C 1
ATOM 685 O O . GLY A 1 81 ? -11.424 5.431 20.185 1.00 82.81 81 GLY A O 1
ATOM 686 N N . LEU A 1 82 ? -10.009 3.808 19.543 1.00 84.44 82 LEU A N 1
ATOM 687 C CA . LEU A 1 82 ? -9.822 4.345 18.192 1.00 84.44 82 LEU A CA 1
ATOM 688 C C . LEU A 1 82 ? -11.137 4.288 17.424 1.00 84.44 82 LEU A C 1
ATOM 690 O O . LEU A 1 82 ? -11.803 3.256 17.412 1.00 84.44 82 LEU A O 1
ATOM 694 N N . LYS A 1 83 ? -11.458 5.384 16.736 1.00 83.12 83 LYS A N 1
ATOM 695 C CA . LYS A 1 83 ? -12.640 5.476 15.886 1.00 83.12 83 LYS A CA 1
ATOM 696 C C . LYS A 1 83 ? -12.244 5.574 14.424 1.00 83.12 83 LYS A C 1
ATOM 698 O O . LYS A 1 83 ? -11.329 6.321 14.060 1.00 83.12 83 LYS A O 1
ATOM 703 N N . ILE A 1 84 ? -12.975 4.851 13.592 1.00 83.75 84 ILE A N 1
ATOM 704 C CA . ILE A 1 84 ? -12.958 5.005 12.141 1.00 83.75 84 ILE A CA 1
ATOM 705 C C . ILE A 1 84 ? -14.370 5.350 11.679 1.00 83.75 84 ILE A C 1
ATOM 707 O O . ILE A 1 84 ? -15.338 4.761 12.158 1.00 83.75 84 ILE A O 1
ATOM 711 N N . ASN A 1 85 ? -14.495 6.301 10.758 1.00 81.50 85 ASN A N 1
ATOM 712 C CA . ASN A 1 85 ? -15.748 6.486 10.038 1.00 81.50 85 ASN A CA 1
ATOM 713 C C . ASN A 1 85 ? -15.741 5.544 8.832 1.00 81.50 85 ASN A C 1
ATOM 715 O O . ASN A 1 85 ? -14.912 5.704 7.932 1.00 81.50 85 ASN A O 1
ATOM 719 N N . TRP A 1 86 ? -16.612 4.540 8.857 1.00 80.44 86 TRP A N 1
ATOM 720 C CA . TRP A 1 86 ? -16.760 3.554 7.796 1.00 80.44 86 TRP A CA 1
ATOM 721 C C . TRP A 1 86 ? -18.222 3.535 7.350 1.00 80.44 86 TRP A C 1
ATOM 723 O O . TRP A 1 86 ? -19.108 3.261 8.158 1.00 80.44 86 TRP A O 1
ATOM 733 N N . ASP A 1 87 ? -18.462 3.854 6.075 1.00 76.69 87 ASP A N 1
ATOM 734 C CA . ASP A 1 87 ? -19.799 3.868 5.463 1.00 76.69 87 ASP A CA 1
ATOM 735 C C . ASP A 1 87 ? -20.804 4.752 6.237 1.00 76.69 87 ASP A C 1
ATOM 737 O O . ASP A 1 87 ? -21.919 4.363 6.584 1.00 76.69 87 ASP A O 1
ATOM 741 N N . GLY A 1 88 ? -20.348 5.948 6.628 1.00 76.25 88 GLY A N 1
ATOM 742 C CA . GLY A 1 88 ? -21.149 6.920 7.375 1.00 76.25 88 GLY A CA 1
ATOM 743 C C . GLY A 1 88 ? -21.406 6.559 8.843 1.00 76.25 88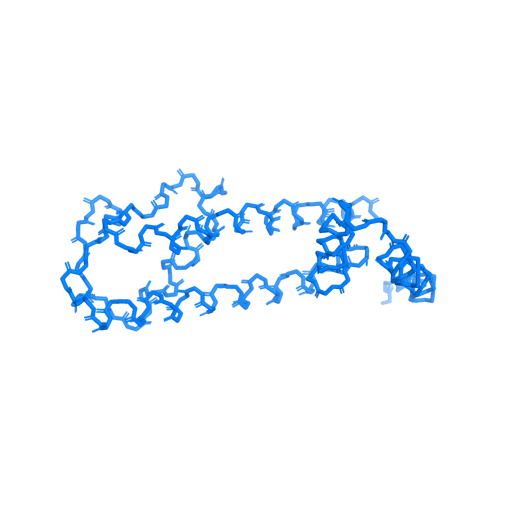 GLY A C 1
ATOM 744 O O . GLY A 1 88 ? -22.154 7.273 9.514 1.00 76.25 88 GLY A O 1
ATOM 745 N N . ARG A 1 89 ? -20.803 5.483 9.366 1.00 80.81 89 ARG A N 1
ATOM 746 C CA . ARG A 1 89 ? -20.926 5.061 10.769 1.00 80.81 89 ARG A CA 1
ATOM 747 C C . ARG A 1 89 ? -19.591 5.162 11.497 1.00 80.81 89 ARG A C 1
ATOM 749 O O . ARG A 1 89 ? -18.554 4.751 10.982 1.00 80.81 89 ARG A O 1
ATOM 756 N N . GLU A 1 90 ? -19.620 5.657 12.733 1.00 83.81 90 GLU A N 1
ATOM 757 C CA . GLU A 1 90 ? -18.465 5.573 13.629 1.00 83.81 90 GLU A CA 1
ATOM 758 C C . GLU A 1 90 ? -18.344 4.150 14.177 1.00 83.81 90 GLU A C 1
ATOM 760 O O . GLU A 1 90 ? -19.233 3.664 14.876 1.00 83.81 90 GLU A O 1
ATOM 765 N N . LEU A 1 91 ? -17.236 3.482 13.865 1.00 82.69 91 LEU A N 1
ATOM 766 C CA . LEU A 1 91 ? -16.886 2.186 14.432 1.00 82.69 91 LEU A CA 1
ATOM 767 C C . LEU A 1 91 ? -15.705 2.344 15.376 1.00 82.69 91 LEU A C 1
ATOM 769 O O . LEU A 1 91 ? -14.689 2.952 15.026 1.00 82.69 91 LEU A O 1
ATOM 773 N N . TYR A 1 92 ? -15.840 1.752 16.556 1.00 83.25 92 TYR A N 1
ATOM 774 C CA . TYR A 1 92 ? -14.792 1.718 17.562 1.00 83.25 92 TYR A CA 1
ATOM 775 C C . TYR A 1 92 ? -13.920 0.481 17.378 1.00 83.25 92 TYR A C 1
ATOM 777 O O . TYR A 1 92 ? -14.394 -0.562 16.925 1.00 83.25 92 TYR A O 1
ATOM 785 N N . GLY A 1 93 ? -12.652 0.571 17.778 1.00 80.00 93 GLY A N 1
ATOM 786 C CA . GLY A 1 93 ? -11.725 -0.560 17.798 1.00 80.00 93 GLY A CA 1
ATOM 787 C C . GLY A 1 93 ? -12.260 -1.769 18.571 1.00 80.00 93 GLY A C 1
ATOM 788 O O . GLY A 1 93 ? -12.018 -2.902 18.160 1.00 80.00 93 GLY A O 1
ATOM 789 N N . SER A 1 94 ? -13.054 -1.539 19.622 1.00 79.31 94 SER A N 1
ATOM 790 C CA . SER A 1 94 ? -13.760 -2.586 20.378 1.00 79.31 94 SER A CA 1
ATOM 791 C C . SER A 1 94 ? -14.742 -3.409 19.539 1.00 79.31 94 SER A C 1
ATOM 793 O O . SER A 1 94 ? -14.945 -4.589 19.816 1.00 79.31 94 SER A O 1
ATOM 795 N N . ASP A 1 95 ? -15.321 -2.814 18.497 1.00 80.75 95 ASP A N 1
ATOM 796 C CA . ASP A 1 95 ? -16.384 -3.420 17.686 1.00 80.75 95 ASP A CA 1
ATOM 797 C C . ASP A 1 95 ? -15.821 -4.096 16.422 1.00 80.75 95 ASP A C 1
ATOM 799 O O . ASP A 1 95 ? -16.560 -4.589 15.551 1.00 80.75 95 ASP A O 1
ATOM 803 N N . ILE A 1 96 ?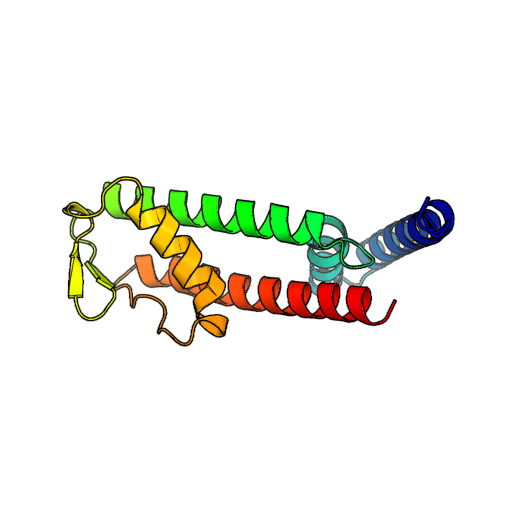 -14.493 -4.091 16.280 1.00 79.38 96 ILE A N 1
ATOM 804 C CA . ILE A 1 96 ? -13.778 -4.595 15.114 1.00 79.38 96 ILE A CA 1
ATOM 805 C C . ILE A 1 96 ? -13.434 -6.070 15.322 1.00 79.38 96 ILE A C 1
ATOM 807 O O . ILE A 1 96 ? -12.410 -6.443 15.886 1.00 79.38 96 ILE A O 1
ATOM 811 N N . GLY A 1 97 ? -14.320 -6.934 14.821 1.00 81.62 97 GLY A N 1
ATOM 812 C CA . GLY A 1 97 ? -14.076 -8.372 14.725 1.00 81.62 97 GLY A CA 1
ATOM 813 C C . GLY A 1 97 ? -12.908 -8.726 13.787 1.00 81.62 97 GLY A C 1
ATOM 814 O O . GLY A 1 97 ? -12.421 -7.879 13.040 1.00 81.62 97 GLY A O 1
ATOM 815 N N . PRO A 1 98 ? -12.478 -9.999 13.747 1.00 80.00 98 PRO A N 1
ATOM 816 C CA . PRO A 1 98 ? -11.234 -10.420 13.090 1.00 80.00 98 PRO A CA 1
ATOM 817 C C . PRO A 1 98 ? -11.190 -10.181 11.573 1.00 80.00 98 PRO A C 1
ATOM 819 O O . PRO A 1 98 ? -10.107 -10.012 11.018 1.00 80.00 98 PRO A O 1
ATOM 822 N N . PHE A 1 99 ? -12.344 -10.140 10.904 1.00 86.31 99 PHE A N 1
ATOM 823 C CA . PHE A 1 99 ? -12.439 -9.945 9.452 1.00 86.31 99 PHE A CA 1
ATOM 824 C C . PHE A 1 99 ? -12.457 -8.473 9.029 1.00 86.31 99 PHE A C 1
ATOM 826 O O . PHE A 1 99 ? -11.995 -8.138 7.939 1.00 86.31 99 PHE A O 1
ATOM 833 N N . LYS A 1 100 ? -12.950 -7.578 9.891 1.00 87.00 100 LYS A N 1
ATOM 834 C CA . LYS A 1 100 ? -13.107 -6.152 9.575 1.00 87.00 100 LYS A CA 1
ATOM 835 C C . LYS A 1 100 ? -11.776 -5.463 9.205 1.00 87.00 100 LYS A C 1
ATOM 837 O O . LYS A 1 100 ? -11.784 -4.725 8.227 1.00 87.00 100 LYS A O 1
ATOM 842 N N . PRO A 1 101 ? -10.623 -5.736 9.856 1.00 88.69 101 PRO A N 1
ATOM 843 C CA . PRO A 1 101 ? -9.331 -5.174 9.453 1.00 88.69 101 PRO A CA 1
ATOM 844 C C . PRO A 1 101 ? -8.884 -5.569 8.041 1.00 88.69 101 PRO A C 1
ATOM 846 O O . PRO A 1 101 ? -8.221 -4.780 7.374 1.00 88.69 101 PRO A O 1
ATOM 849 N N . ILE A 1 102 ? -9.247 -6.769 7.572 1.00 90.06 102 ILE A N 1
ATOM 850 C CA . ILE A 1 102 ? -8.914 -7.237 6.217 1.00 90.06 102 ILE A CA 1
ATOM 851 C C . ILE A 1 102 ? -9.722 -6.451 5.188 1.00 90.06 102 ILE A C 1
ATOM 853 O O . ILE A 1 102 ? -9.158 -5.940 4.222 1.00 90.06 102 ILE A O 1
ATOM 857 N N . VAL A 1 103 ? -11.029 -6.313 5.420 1.00 88.19 103 VAL A N 1
ATOM 858 C CA . VAL A 1 103 ? -11.910 -5.512 4.559 1.00 88.19 103 VAL A CA 1
ATOM 859 C C . VAL A 1 103 ? -11.465 -4.050 4.557 1.00 88.19 103 VAL A C 1
ATOM 861 O O . VAL A 1 103 ? -11.370 -3.444 3.495 1.00 88.19 103 VAL A O 1
ATOM 864 N N . LEU A 1 104 ? -11.088 -3.519 5.723 1.00 87.44 104 LEU A N 1
ATOM 865 C CA . LEU A 1 104 ? -10.548 -2.169 5.863 1.00 87.44 104 LEU A CA 1
ATOM 866 C C . LEU A 1 104 ? -9.271 -1.977 5.035 1.00 87.44 104 LEU A C 1
ATOM 868 O O . LEU A 1 104 ? -9.130 -0.973 4.337 1.00 87.44 104 LEU A O 1
ATOM 872 N N . ALA A 1 105 ? -8.349 -2.942 5.086 1.00 89.81 105 ALA A N 1
ATOM 873 C CA . ALA A 1 105 ? -7.131 -2.927 4.286 1.00 89.81 105 ALA A CA 1
ATOM 874 C C . ALA A 1 105 ? -7.436 -2.967 2.793 1.00 89.81 105 ALA A C 1
ATOM 876 O O . ALA A 1 105 ? -6.942 -2.101 2.082 1.00 89.81 105 ALA A O 1
ATOM 877 N N . LEU A 1 106 ? -8.305 -3.876 2.344 1.00 89.12 106 LEU A N 1
ATOM 878 C CA . LEU A 1 106 ? -8.738 -3.956 0.947 1.00 89.12 106 LEU A CA 1
ATOM 879 C C . LEU A 1 106 ? -9.363 -2.646 0.461 1.00 89.12 106 LEU A C 1
ATOM 881 O O . LEU A 1 106 ? -8.935 -2.107 -0.558 1.00 89.12 106 LEU A O 1
ATOM 885 N N . GLN A 1 107 ? -10.335 -2.112 1.201 1.00 87.19 107 GLN A N 1
ATOM 886 C CA . GLN A 1 107 ? -11.026 -0.880 0.829 1.00 87.19 107 GLN A CA 1
ATOM 887 C C . GLN A 1 107 ? -10.065 0.310 0.802 1.00 87.19 107 GLN A C 1
ATOM 889 O O . GLN A 1 107 ? -10.140 1.131 -0.102 1.00 87.19 107 GLN A O 1
ATOM 894 N N . THR A 1 108 ? -9.112 0.381 1.733 1.00 86.25 108 THR A N 1
ATOM 895 C CA . THR A 1 108 ? -8.108 1.454 1.746 1.00 86.25 1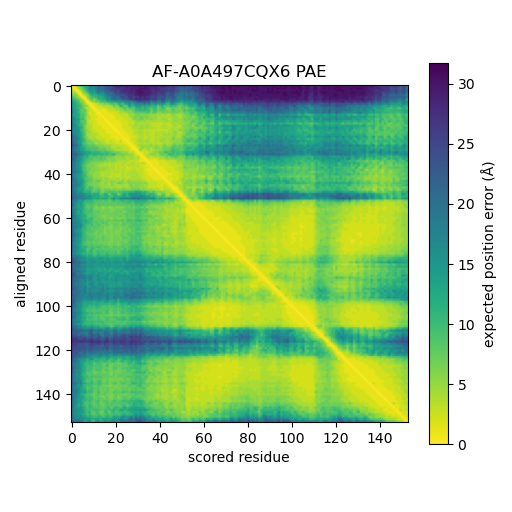08 THR A CA 1
ATOM 896 C C . THR A 1 108 ? -7.084 1.300 0.614 1.00 86.25 108 THR A C 1
ATOM 898 O O . THR A 1 108 ? -6.688 2.298 0.020 1.00 86.25 108 THR A O 1
ATOM 901 N N . THR A 1 109 ? -6.676 0.072 0.269 1.00 87.94 109 THR A N 1
ATOM 902 C CA . THR A 1 109 ? -5.749 -0.205 -0.844 1.00 87.94 109 THR A CA 1
ATOM 903 C C . THR A 1 109 ? -6.385 0.106 -2.205 1.00 87.94 109 THR A C 1
ATOM 905 O O . THR A 1 109 ? -5.705 0.602 -3.100 1.00 87.94 109 THR A O 1
ATOM 908 N N . PHE A 1 110 ? -7.685 -0.153 -2.376 1.00 84.88 110 PHE A N 1
ATOM 909 C CA . PHE A 1 110 ? -8.401 0.043 -3.644 1.00 84.88 110 PHE A CA 1
ATOM 910 C C . PHE A 1 110 ? -9.332 1.266 -3.662 1.00 84.88 110 PHE A C 1
ATOM 912 O O . PHE A 1 110 ? -10.105 1.419 -4.609 1.00 84.88 110 PHE A O 1
ATOM 919 N N . SER A 1 111 ? -9.254 2.159 -2.670 1.00 75.69 111 SER A N 1
ATOM 920 C CA . SER A 1 111 ? -10.169 3.309 -2.537 1.00 75.69 111 SER A CA 1
ATOM 921 C C . SER A 1 111 ? -10.189 4.204 -3.778 1.00 75.69 111 SER A C 1
ATOM 923 O O . SER A 1 111 ? -11.243 4.672 -4.192 1.00 75.69 111 SER A O 1
ATOM 925 N N . ALA A 1 112 ? -9.038 4.364 -4.438 1.00 61.25 112 ALA A N 1
ATOM 926 C CA . ALA A 1 112 ? -8.910 5.134 -5.672 1.00 61.25 112 ALA A CA 1
ATOM 927 C C . ALA A 1 112 ? -9.710 4.554 -6.856 1.00 61.25 112 ALA A C 1
ATOM 929 O O . ALA A 1 112 ? -10.075 5.304 -7.756 1.00 61.25 112 ALA A O 1
ATOM 930 N N . ILE A 1 113 ? -9.976 3.241 -6.870 1.00 58.72 113 ILE A N 1
ATOM 931 C CA . ILE A 1 113 ? -10.788 2.582 -7.910 1.00 58.72 113 ILE A CA 1
ATOM 932 C C . ILE A 1 113 ? -12.259 2.533 -7.504 1.00 58.72 113 ILE A C 1
ATOM 934 O O . ILE A 1 113 ? -13.138 2.691 -8.345 1.00 58.72 113 ILE A O 1
ATOM 938 N N . LEU A 1 114 ? -12.531 2.272 -6.225 1.00 57.56 114 LEU A N 1
ATOM 939 C CA . LEU A 1 114 ? -13.882 1.984 -5.746 1.00 57.56 114 LEU A CA 1
ATOM 940 C C . LEU A 1 114 ? -14.752 3.238 -5.600 1.00 57.56 114 LEU A C 1
ATOM 942 O O . LEU A 1 114 ? -15.943 3.104 -5.346 1.00 57.56 114 LEU A O 1
ATOM 946 N N . GLY A 1 115 ? -14.186 4.442 -5.749 1.00 49.22 115 GLY A N 1
ATOM 947 C CA . GLY A 1 115 ? -14.912 5.718 -5.657 1.00 49.22 115 GLY A CA 1
ATOM 948 C C . GLY A 1 115 ? -15.436 6.047 -4.254 1.00 49.22 115 GLY A C 1
ATOM 949 O O . GLY A 1 115 ? -15.865 7.170 -4.004 1.00 49.22 115 GLY A O 1
ATOM 950 N N . ASP A 1 116 ? -15.364 5.082 -3.342 1.00 54.69 116 ASP A N 1
ATOM 951 C CA . ASP A 1 116 ? -15.774 5.188 -1.959 1.00 54.69 116 ASP A CA 1
ATOM 952 C C . ASP A 1 116 ? -14.605 5.723 -1.128 1.00 54.69 116 ASP A C 1
ATOM 954 O O . ASP A 1 116 ? -13.475 5.218 -1.195 1.00 54.69 116 ASP A O 1
ATOM 958 N N . TRP A 1 117 ? -14.856 6.798 -0.381 1.00 54.66 117 TRP A N 1
ATOM 959 C CA . TRP A 1 117 ? -13.811 7.485 0.367 1.00 54.66 117 TRP A CA 1
ATOM 960 C C . TRP A 1 117 ? -13.221 6.516 1.388 1.00 54.66 117 TRP A C 1
ATOM 962 O O . TRP A 1 117 ? -13.943 5.950 2.208 1.00 54.66 117 TRP A O 1
ATOM 972 N N . ALA A 1 118 ? -11.901 6.305 1.317 1.00 58.94 118 ALA A N 1
ATOM 973 C CA . ALA A 1 118 ? -11.194 5.464 2.274 1.00 58.94 118 ALA A CA 1
ATOM 974 C C . ALA A 1 118 ? -11.631 5.847 3.699 1.00 58.94 118 ALA A C 1
ATOM 976 O O . ALA A 1 118 ? -11.701 7.047 3.989 1.00 58.94 118 ALA A O 1
ATOM 977 N N . PRO A 1 119 ? -11.927 4.867 4.570 1.00 61.53 119 PRO A N 1
ATOM 978 C CA . PRO A 1 119 ? -12.455 5.147 5.894 1.00 61.53 119 PRO A CA 1
ATOM 979 C C . PRO A 1 119 ? -11.587 6.195 6.594 1.00 61.53 119 PRO A C 1
ATOM 981 O O . PRO A 1 119 ? -10.360 6.083 6.647 1.00 61.53 119 PRO A O 1
ATOM 984 N N . ILE A 1 120 ? -12.205 7.276 7.068 1.00 65.19 120 ILE A N 1
ATOM 985 C CA . ILE A 1 120 ? -11.451 8.391 7.643 1.00 65.19 120 ILE A CA 1
ATOM 986 C C . ILE A 1 120 ? -11.170 8.030 9.094 1.00 65.19 120 ILE A C 1
ATOM 988 O O . ILE A 1 120 ? -12.022 8.147 9.976 1.00 65.19 120 ILE A O 1
ATOM 992 N N . GLY A 1 121 ? -9.961 7.533 9.323 1.00 61.22 121 GLY A N 1
ATOM 993 C CA . GLY A 1 121 ? -9.457 7.274 10.657 1.00 61.22 121 GLY A CA 1
ATOM 994 C C . GLY A 1 121 ? -9.176 8.563 11.424 1.00 61.22 121 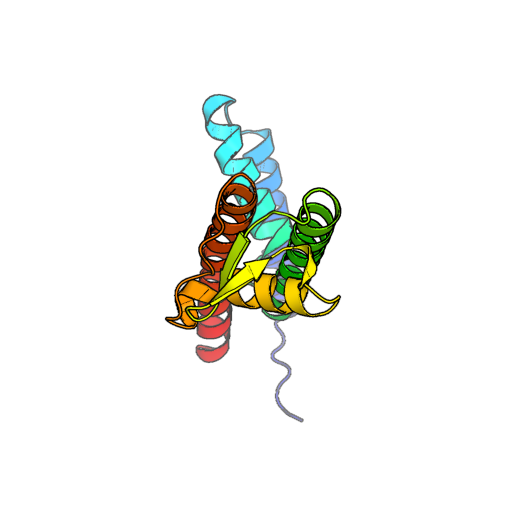GLY A C 1
ATOM 995 O O . GLY A 1 121 ? -8.553 9.487 10.892 1.00 61.22 121 GLY A O 1
ATOM 996 N N . ALA A 1 122 ? -9.591 8.613 12.689 1.00 66.38 122 ALA A N 1
ATOM 997 C CA . ALA A 1 122 ? -9.217 9.682 13.608 1.00 66.38 122 ALA A CA 1
ATOM 998 C C . ALA A 1 122 ? -7.950 9.303 14.398 1.00 66.38 122 ALA A C 1
ATOM 1000 O O . ALA A 1 122 ? -7.769 8.159 14.817 1.00 66.38 122 ALA A O 1
ATOM 1001 N N . GLY A 1 123 ? -7.056 10.270 14.621 1.00 75.00 123 GLY A N 1
ATOM 1002 C CA . GLY A 1 123 ? -5.822 10.055 15.381 1.00 75.00 123 GLY A CA 1
ATOM 1003 C C . GLY A 1 123 ? -4.754 9.257 14.621 1.00 75.00 123 GLY A C 1
ATOM 1004 O O . GLY A 1 123 ? -4.599 9.383 13.406 1.00 75.00 123 GLY A O 1
ATOM 1005 N 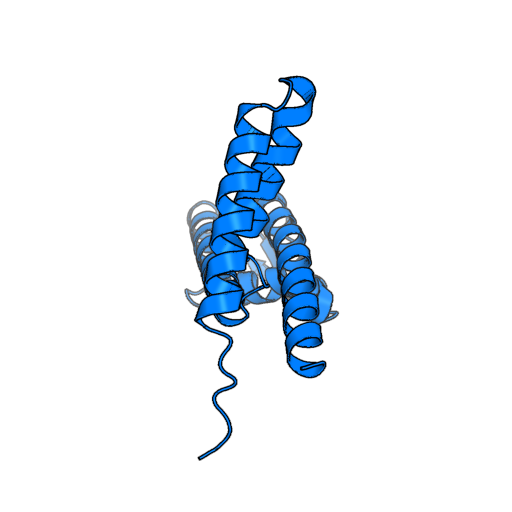N . TRP A 1 124 ? -3.981 8.443 15.343 1.00 81.31 124 TRP A N 1
ATOM 1006 C CA . TRP A 1 124 ? -2.757 7.811 14.829 1.00 81.31 124 TRP A CA 1
ATOM 1007 C C . TRP A 1 124 ? -3.001 6.775 13.723 1.00 81.31 124 TRP A C 1
ATOM 1009 O O . TRP A 1 124 ? -2.102 6.519 12.926 1.00 81.31 124 TRP A O 1
ATOM 1019 N N . ILE A 1 125 ? -4.215 6.220 13.613 1.00 83.38 125 ILE A N 1
ATOM 1020 C CA . ILE A 1 125 ? -4.575 5.260 12.555 1.00 83.38 125 ILE A CA 1
ATOM 1021 C C . ILE A 1 125 ? -4.601 5.894 11.158 1.00 83.38 125 ILE A C 1
ATOM 1023 O O . ILE A 1 125 ? -4.391 5.205 10.159 1.00 83.38 125 ILE A O 1
ATOM 1027 N N . LYS A 1 126 ? -4.735 7.224 11.072 1.00 83.12 126 LYS A N 1
ATOM 1028 C CA . LYS A 1 126 ? -4.686 7.957 9.802 1.00 83.12 126 LYS A CA 1
ATOM 1029 C C . LYS A 1 126 ? -3.357 7.770 9.066 1.00 83.12 126 LYS A C 1
ATOM 1031 O O . LYS A 1 126 ? -3.348 7.719 7.838 1.00 83.12 126 LYS A O 1
ATOM 1036 N N . ILE A 1 127 ? -2.245 7.648 9.796 1.00 85.81 127 ILE A N 1
ATOM 1037 C CA . ILE A 1 127 ? -0.901 7.512 9.214 1.00 85.81 127 ILE A CA 1
ATOM 1038 C C . ILE A 1 127 ? -0.800 6.228 8.371 1.00 85.81 127 ILE A C 1
ATOM 1040 O O . ILE A 1 127 ? -0.594 6.339 7.160 1.00 85.81 127 ILE A O 1
ATOM 1044 N N . PRO A 1 128 ? -1.003 5.017 8.928 1.00 89.12 128 PRO A N 1
ATOM 1045 C CA . PRO A 1 128 ? -0.946 3.795 8.134 1.00 89.12 128 PRO A CA 1
ATOM 1046 C C . PRO A 1 128 ? -2.066 3.710 7.095 1.00 89.12 128 PRO A C 1
ATOM 1048 O O . PRO A 1 128 ? -1.850 3.121 6.042 1.00 89.12 128 PRO A O 1
ATOM 1051 N N . MET A 1 129 ? -3.238 4.310 7.322 1.00 86.69 129 MET A N 1
ATOM 1052 C CA . MET A 1 129 ? -4.284 4.387 6.289 1.00 86.69 129 MET A CA 1
ATOM 1053 C C . MET A 1 129 ? -3.850 5.220 5.081 1.00 86.69 129 MET A C 1
ATOM 1055 O O . MET A 1 129 ? -4.023 4.788 3.945 1.00 86.69 129 MET A O 1
ATOM 1059 N N . THR A 1 130 ? -3.202 6.361 5.316 1.00 85.56 130 THR A N 1
ATOM 1060 C CA . THR A 1 130 ? -2.668 7.212 4.241 1.00 85.56 130 THR A CA 1
ATOM 1061 C C . THR A 1 130 ? -1.564 6.490 3.470 1.00 85.56 130 THR A C 1
ATOM 1063 O O . THR A 1 130 ? -1.573 6.490 2.242 1.00 85.56 130 THR A O 1
ATOM 1066 N N . ILE A 1 131 ? -0.641 5.819 4.172 1.00 89.56 131 ILE A N 1
ATOM 1067 C CA . ILE A 1 131 ? 0.426 5.039 3.527 1.00 89.56 131 ILE A CA 1
ATOM 1068 C C . ILE A 1 131 ? -0.174 3.897 2.694 1.00 89.56 131 ILE A C 1
ATOM 1070 O O . ILE A 1 131 ? 0.235 3.708 1.549 1.00 89.56 131 ILE A O 1
ATOM 1074 N N . ASN A 1 132 ? -1.165 3.171 3.226 1.00 90.31 132 ASN A N 1
ATOM 1075 C CA . ASN A 1 132 ? -1.840 2.099 2.494 1.00 90.31 132 ASN A CA 1
ATOM 1076 C C . ASN A 1 132 ? -2.515 2.619 1.218 1.00 90.31 132 ASN A C 1
ATOM 1078 O O . ASN A 1 132 ? -2.362 2.013 0.164 1.00 90.31 132 ASN A O 1
ATOM 1082 N N . ALA A 1 133 ? -3.192 3.769 1.282 1.00 86.94 133 ALA A N 1
ATOM 1083 C CA . ALA A 1 133 ? -3.832 4.373 0.116 1.00 86.94 133 ALA A CA 1
ATOM 1084 C C . ALA A 1 133 ? -2.812 4.797 -0.960 1.00 86.94 133 ALA A C 1
ATOM 1086 O O . ALA A 1 133 ? -2.995 4.496 -2.139 1.00 86.94 133 ALA A O 1
ATOM 1087 N N . VAL A 1 134 ? -1.704 5.439 -0.569 1.00 88.44 134 VAL A N 1
ATOM 1088 C CA . VAL A 1 134 ? -0.636 5.847 -1.505 1.00 88.44 134 VAL A CA 1
ATOM 1089 C C . VAL A 1 134 ? 0.011 4.632 -2.175 1.00 88.44 134 VAL A C 1
ATOM 1091 O O . VAL A 1 134 ? 0.211 4.624 -3.392 1.00 88.44 134 VAL A O 1
ATOM 1094 N N . LEU A 1 135 ? 0.311 3.586 -1.400 1.00 89.12 135 LEU A N 1
ATOM 1095 C CA . LEU A 1 135 ? 0.831 2.333 -1.949 1.00 89.12 135 LEU A CA 1
ATOM 1096 C C . LEU A 1 135 ? -0.213 1.651 -2.839 1.00 89.12 135 LEU A C 1
ATOM 1098 O O . LEU A 1 135 ? 0.130 1.185 -3.920 1.00 89.12 135 LEU A O 1
ATOM 1102 N N . GLY A 1 136 ? -1.483 1.666 -2.446 1.00 88.31 136 GLY A N 1
ATOM 1103 C CA . GLY A 1 136 ? -2.600 1.177 -3.246 1.00 88.31 136 GLY A CA 1
ATOM 1104 C C . GLY A 1 136 ? -2.646 1.800 -4.639 1.00 88.31 136 GLY A C 1
ATOM 1105 O O . GLY A 1 136 ? -2.618 1.075 -5.633 1.00 88.31 136 GLY A O 1
ATOM 1106 N N . ILE A 1 137 ? -2.587 3.132 -4.731 1.00 87.06 137 ILE A N 1
ATOM 1107 C CA . ILE A 1 137 ? -2.541 3.863 -6.011 1.00 87.06 137 ILE A CA 1
ATOM 1108 C C . ILE A 1 137 ? -1.352 3.414 -6.870 1.00 87.06 137 ILE A C 1
ATOM 1110 O O . ILE A 1 137 ? -1.516 3.164 -8.068 1.00 87.06 137 ILE A O 1
ATOM 1114 N N . LEU A 1 138 ? -0.161 3.277 -6.276 1.00 87.12 138 LEU A N 1
ATOM 1115 C CA . LEU A 1 138 ? 1.017 2.777 -6.990 1.00 87.12 138 LEU A CA 1
ATOM 1116 C C . LEU A 1 138 ? 0.762 1.376 -7.559 1.00 87.12 138 LEU A C 1
ATOM 1118 O O . LEU A 1 138 ? 0.919 1.167 -8.761 1.00 87.12 138 LEU A O 1
ATOM 1122 N N . PHE A 1 139 ? 0.320 0.431 -6.729 1.00 86.56 139 PHE A N 1
ATOM 1123 C CA . PHE A 1 139 ? 0.064 -0.947 -7.152 1.00 86.56 139 PHE A CA 1
ATOM 1124 C C . PHE A 1 139 ? -1.009 -1.042 -8.240 1.00 86.56 139 PHE A C 1
ATOM 1126 O O . PHE A 1 139 ? -0.821 -1.773 -9.212 1.00 86.56 139 PHE A O 1
ATOM 1133 N N . VAL A 1 140 ? -2.093 -0.275 -8.121 1.00 85.31 140 VAL A N 1
ATOM 1134 C CA . VAL A 1 140 ? -3.151 -0.196 -9.136 1.00 85.31 140 VAL A CA 1
ATOM 1135 C C . VAL A 1 140 ? -2.610 0.340 -10.459 1.00 85.31 140 VAL A C 1
ATOM 1137 O O . VAL A 1 140 ? -2.880 -0.238 -11.509 1.00 85.31 140 VAL A O 1
ATOM 1140 N N . THR A 1 141 ? -1.797 1.397 -10.419 1.00 85.31 141 THR A N 1
ATOM 1141 C CA . THR A 1 141 ? -1.190 1.986 -11.622 1.00 85.31 141 THR A CA 1
ATOM 1142 C C . THR A 1 141 ? -0.313 0.963 -12.346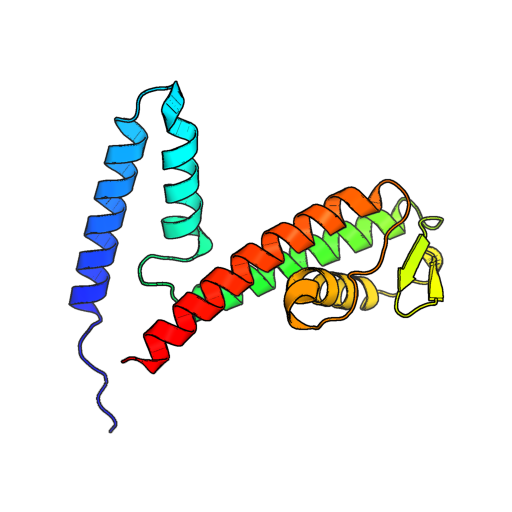 1.00 85.31 141 THR A C 1
ATOM 1144 O O . THR A 1 141 ? -0.425 0.783 -13.562 1.00 85.31 141 THR A O 1
ATOM 1147 N N . PHE A 1 142 ? 0.524 0.233 -11.601 1.00 82.56 142 PHE A N 1
ATOM 1148 C CA . PHE A 1 142 ? 1.336 -0.843 -12.168 1.00 82.56 142 PHE A CA 1
ATOM 1149 C C . PHE A 1 142 ? 0.483 -1.999 -12.696 1.00 82.56 142 PHE A C 1
ATOM 1151 O O . PHE A 1 142 ? 0.798 -2.529 -13.758 1.00 82.56 142 PHE A O 1
ATOM 1158 N N . LEU A 1 143 ? -0.605 -2.362 -12.013 1.00 83.81 143 LEU A N 1
ATOM 1159 C CA . LEU A 1 143 ? -1.516 -3.426 -12.437 1.00 83.81 143 LEU A CA 1
ATOM 1160 C C . LEU A 1 143 ? -2.237 -3.079 -13.748 1.00 83.81 143 LEU A C 1
ATOM 1162 O O . LEU A 1 143 ? -2.290 -3.919 -14.645 1.00 83.81 143 LEU A O 1
ATOM 1166 N N . ILE A 1 144 ? -2.711 -1.841 -13.907 1.00 83.31 144 ILE A N 1
ATOM 1167 C CA . ILE A 1 144 ? -3.300 -1.352 -15.165 1.00 83.31 144 ILE A CA 1
ATOM 1168 C C . ILE A 1 144 ? -2.251 -1.385 -16.287 1.00 83.31 144 ILE A C 1
ATOM 1170 O O . ILE A 1 144 ? -2.527 -1.893 -17.373 1.00 83.31 144 ILE A O 1
ATOM 1174 N N . GLY A 1 145 ? -1.024 -0.920 -16.023 1.00 80.62 145 GLY A N 1
ATOM 1175 C CA . GLY A 1 145 ? 0.071 -0.960 -17.001 1.00 80.62 145 GLY A CA 1
ATOM 1176 C C . GLY A 1 145 ? 0.533 -2.380 -17.372 1.00 80.62 145 GLY A C 1
ATOM 1177 O O . GLY A 1 145 ? 0.989 -2.614 -18.495 1.00 80.62 145 GLY A O 1
ATOM 1178 N N . ALA A 1 146 ? 0.414 -3.335 -16.446 1.00 78.12 146 ALA A N 1
ATOM 1179 C CA . ALA A 1 146 ? 0.632 -4.765 -16.677 1.00 78.12 146 ALA A CA 1
ATOM 1180 C C . ALA A 1 146 ? -0.426 -5.329 -17.621 1.00 78.12 146 ALA A C 1
ATOM 1182 O O . ALA A 1 146 ? -0.128 -5.965 -18.633 1.00 78.12 146 ALA A O 1
ATOM 1183 N N . TYR A 1 147 ? -1.681 -5.070 -17.261 1.00 79.56 147 TYR A N 1
ATOM 1184 C CA . TYR A 1 147 ? -2.849 -5.610 -17.921 1.00 79.56 147 TYR A CA 1
ATOM 1185 C C . TYR A 1 147 ? -2.989 -5.056 -19.339 1.00 79.56 147 TYR A C 1
ATOM 1187 O O . TYR A 1 147 ? -3.169 -5.833 -20.271 1.00 79.56 147 TYR A O 1
ATOM 1195 N N . GLY A 1 148 ? -2.781 -3.748 -19.533 1.00 77.81 148 GLY A N 1
ATOM 1196 C CA . GLY A 1 148 ? -2.776 -3.125 -20.859 1.00 77.81 148 GLY A CA 1
ATOM 1197 C C . GLY A 1 148 ? -1.741 -3.750 -21.799 1.00 77.81 148 GLY A C 1
ATOM 1198 O O . GLY A 1 148 ? -2.059 -4.069 -22.940 1.00 77.81 148 GLY A O 1
ATOM 1199 N N . ARG A 1 149 ? -0.526 -4.036 -21.311 1.00 73.50 149 ARG A N 1
ATOM 1200 C CA . ARG A 1 149 ? 0.481 -4.770 -22.098 1.00 73.50 149 ARG A CA 1
ATOM 1201 C C . ARG A 1 149 ? 0.068 -6.197 -22.428 1.00 73.50 149 ARG A C 1
ATOM 1203 O O . ARG A 1 149 ? 0.397 -6.670 -23.508 1.00 73.50 149 ARG A O 1
ATOM 1210 N N . LYS A 1 150 ? -0.626 -6.876 -21.513 1.00 70.19 150 LYS A N 1
ATOM 1211 C CA . LYS A 1 150 ? -1.149 -8.223 -21.755 1.00 70.19 150 LYS A CA 1
ATOM 1212 C C . LYS A 1 150 ? -2.274 -8.229 -22.795 1.00 70.19 150 LYS A C 1
ATOM 1214 O O . LYS A 1 150 ? -2.388 -9.210 -23.505 1.00 70.19 150 LYS A O 1
ATOM 1219 N N . MET A 1 151 ? -3.090 -7.174 -22.875 1.00 70.88 151 MET A N 1
ATOM 1220 C CA . MET A 1 151 ? -4.171 -7.063 -23.867 1.00 70.88 151 MET A CA 1
ATOM 1221 C C . MET A 1 151 ? -3.688 -6.660 -25.266 1.00 70.88 151 MET A C 1
ATOM 1223 O O . MET A 1 151 ? -4.345 -6.985 -26.245 1.00 70.88 151 MET A O 1
ATOM 1227 N N . LEU A 1 152 ? -2.583 -5.912 -25.359 1.00 68.19 152 LEU A N 1
ATOM 1228 C CA . LEU A 1 152 ? -1.982 -5.485 -26.631 1.00 68.19 152 LEU A CA 1
ATOM 1229 C C . LEU A 1 152 ? -1.092 -6.565 -27.281 1.00 68.19 152 LEU A C 1
ATOM 1231 O O . LEU A 1 152 ? -0.547 -6.325 -28.357 1.00 68.19 152 LEU A O 1
ATOM 1235 N N . ARG A 1 153 ? -0.908 -7.706 -26.610 1.00 57.91 153 ARG A N 1
ATOM 1236 C CA . ARG A 1 153 ? -0.214 -8.903 -27.101 1.00 57.91 153 ARG A CA 1
ATOM 1237 C C . ARG A 1 153 ? -1.246 -9.971 -27.442 1.00 57.91 153 ARG A C 1
ATOM 1239 O O . ARG A 1 153 ? -1.002 -10.698 -28.425 1.00 57.91 153 ARG A O 1
#

Solvent-accessible surface area (backbone atoms only — not comparable to full-atom values): 8289 Å² total; per-residue (Å²): 142,74,86,78,74,90,43,72,62,62,56,47,52,52,42,52,51,53,49,54,50,46,53,49,51,38,72,71,38,56,80,93,52,28,65,61,38,50,50,50,42,46,44,38,64,72,52,34,33,71,89,36,41,60,66,50,37,53,53,47,51,52,48,50,31,52,52,46,14,51,51,47,48,52,49,25,66,78,35,38,83,40,43,32,37,49,94,93,35,82,44,42,24,74,76,56,55,91,62,50,31,46,54,51,21,47,45,28,30,43,19,89,76,68,76,47,79,49,60,54,40,53,71,78,57,32,56,62,48,51,52,40,31,56,51,20,52,52,54,51,53,52,48,51,59,22,49,54,56,61,71,79,102

Nearest PDB structures (foldseek):
  3spg-assembly1_A  TM=5.258E-01  e=4.523E-02  Gallus gallus
  3spi-assembly1_A  TM=5.250E-01  e=4.523E-02  Gallus gallus
  5kuk-assembly1_A  TM=4.754E-01  e=2.102E-02  Gallus gallus
  5wie-assembly2_H  TM=4.338E-01  e=2.467E-01  Rattus norvegicus
  5vms-assembly1_A  TM=4.405E-01  e=1.023E+00  Xenopus laevis